Protein AF-A0A375CIR4-F1 (afdb_monomer_lite)

Foldseek 3Di:
DVVVVVCVCLVALVVLLVQLVVLQVQLVVLLVLQVVQVVQQVVVQVVVCVVPVDRDRGGSCNSCVPDDCVSHPPDPVSNVVSVVSNVSSVVSNVVSVVSCVVVVD

Structure (mmCIF, N/CA/C/O backbone):
data_AF-A0A375CIR4-F1
#
_entry.id   AF-A0A375CIR4-F1
#
loop_
_atom_site.group_PDB
_atom_site.id
_atom_site.type_symbol
_atom_site.label_atom_id
_atom_site.label_alt_id
_atom_site.label_comp_id
_atom_site.label_asym_id
_atom_site.label_entity_id
_atom_site.label_seq_id
_atom_site.pdbx_PDB_ins_code
_atom_site.Cartn_x
_atom_site.Cartn_y
_atom_site.Cartn_z
_atom_site.occupancy
_atom_site.B_iso_or_equiv
_atom_site.auth_seq_id
_atom_site.auth_comp_id
_atom_site.auth_asym_id
_atom_site.auth_atom_id
_a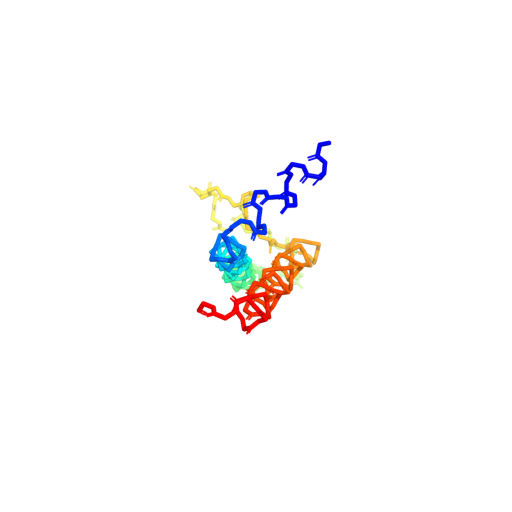tom_site.pdbx_PDB_model_num
ATOM 1 N N . MET A 1 1 ? -23.678 12.883 10.055 1.00 61.25 1 MET A N 1
ATOM 2 C CA . MET A 1 1 ? -23.274 11.773 9.144 1.00 61.25 1 MET A CA 1
ATOM 3 C C . MET A 1 1 ? -22.118 10.964 9.728 1.00 61.25 1 MET A C 1
ATOM 5 O O . MET A 1 1 ? -22.213 9.745 9.755 1.00 61.25 1 MET A O 1
ATOM 9 N N . LEU A 1 2 ? -21.083 11.628 10.260 1.00 63.31 2 LEU A N 1
ATOM 10 C CA . LEU A 1 2 ? -19.963 10.995 10.968 1.00 63.31 2 LEU A CA 1
ATOM 11 C C . LEU A 1 2 ? -20.408 10.159 12.188 1.00 63.31 2 LEU A C 1
ATOM 13 O O . LEU A 1 2 ? -19.894 9.066 12.389 1.00 63.31 2 LEU A O 1
ATOM 17 N N . GLU A 1 3 ? -21.424 10.617 12.929 1.00 67.12 3 GLU A N 1
ATOM 18 C CA . GLU A 1 3 ? -22.016 9.879 14.063 1.00 67.12 3 GLU A CA 1
ATOM 19 C C . GLU A 1 3 ? -22.663 8.557 13.639 1.00 67.12 3 GLU A C 1
ATOM 21 O O . GLU A 1 3 ? -22.465 7.550 14.303 1.00 67.12 3 GLU A O 1
ATOM 26 N N . ARG A 1 4 ? -23.343 8.519 12.482 1.00 70.50 4 ARG A N 1
ATOM 27 C CA . ARG A 1 4 ? -23.907 7.272 11.934 1.00 70.50 4 ARG A CA 1
ATOM 28 C C . ARG A 1 4 ? -22.820 6.288 11.517 1.00 70.50 4 ARG A C 1
ATOM 30 O O . ARG A 1 4 ? -22.990 5.086 11.686 1.00 70.50 4 ARG A O 1
ATOM 37 N N . CYS A 1 5 ? -21.707 6.784 10.9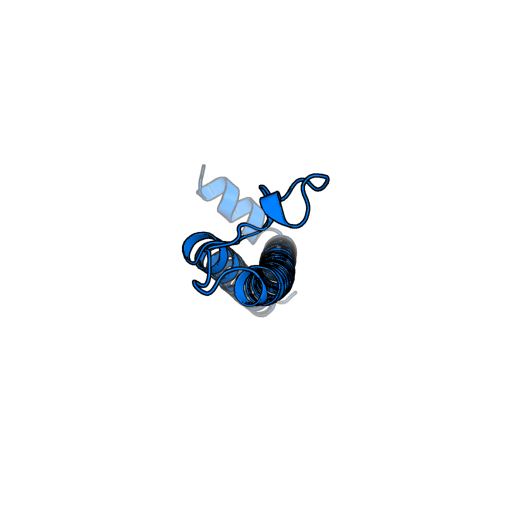72 1.00 61.91 5 CYS A N 1
ATOM 38 C CA . CYS A 1 5 ? -20.554 5.938 10.673 1.00 61.91 5 CYS A CA 1
ATOM 39 C C . CYS A 1 5 ? -19.940 5.386 11.965 1.00 61.91 5 CYS A C 1
ATOM 41 O O . CYS A 1 5 ? -19.666 4.193 12.041 1.00 61.91 5 CYS A O 1
ATOM 43 N N . LEU A 1 6 ? -19.769 6.230 12.985 1.00 64.81 6 LEU A N 1
ATOM 44 C CA . LEU A 1 6 ? -19.259 5.819 14.292 1.00 64.81 6 LEU A CA 1
ATOM 45 C C . LEU A 1 6 ? -20.162 4.778 14.952 1.00 64.81 6 LEU A C 1
ATOM 47 O O . LEU A 1 6 ? -19.656 3.729 15.327 1.00 64.81 6 LEU A O 1
ATOM 51 N N . GLU A 1 7 ? -21.475 5.001 15.020 1.00 68.19 7 GLU A N 1
ATOM 52 C CA . GLU A 1 7 ? -22.434 4.010 15.526 1.00 68.19 7 GLU A CA 1
ATOM 53 C C . GLU A 1 7 ? -22.340 2.698 14.751 1.00 68.19 7 GLU A C 1
ATOM 55 O O . GLU A 1 7 ? -22.209 1.636 15.354 1.00 68.19 7 GLU A O 1
ATOM 60 N N . TYR A 1 8 ? -22.316 2.749 13.417 1.00 66.00 8 TYR A N 1
ATOM 61 C CA . TYR A 1 8 ? -22.229 1.548 12.585 1.00 66.00 8 TYR A CA 1
ATOM 62 C C . TYR A 1 8 ? -20.955 0.725 12.845 1.00 66.00 8 TYR A C 1
ATOM 64 O O . TYR A 1 8 ? -20.997 -0.507 12.826 1.00 66.00 8 TYR A O 1
ATOM 72 N N . PHE A 1 9 ? -19.828 1.391 13.107 1.00 58.81 9 PHE A N 1
ATOM 73 C CA . PHE A 1 9 ? -18.558 0.744 13.444 1.00 58.81 9 PHE A CA 1
ATOM 74 C C . PHE A 1 9 ? -18.462 0.294 14.905 1.00 58.81 9 PHE A C 1
ATOM 76 O O . PHE A 1 9 ? -17.829 -0.724 15.182 1.00 58.81 9 PHE A O 1
ATOM 83 N N . LEU A 1 10 ? -19.082 1.031 15.827 1.00 61.91 10 LEU A N 1
ATOM 84 C CA . LEU A 1 10 ? -19.080 0.744 17.262 1.00 61.91 10 LEU A CA 1
ATOM 85 C C . LEU A 1 10 ? -20.076 -0.359 17.642 1.00 61.91 10 LEU A C 1
ATOM 87 O O . LEU A 1 10 ? -19.839 -1.062 18.618 1.00 61.91 10 LEU A O 1
ATOM 91 N N . THR A 1 11 ? -21.140 -0.560 16.856 1.00 69.56 11 THR A N 1
ATOM 92 C CA . THR A 1 11 ? -22.134 -1.624 17.101 1.00 69.56 11 THR A CA 1
ATOM 93 C C . THR A 1 11 ? -21.531 -3.022 16.905 1.00 69.56 11 THR A C 1
ATOM 95 O O . THR A 1 11 ? -21.877 -3.953 17.621 1.00 69.56 11 THR A O 1
ATOM 98 N N . GLU A 1 12 ? -20.595 -3.181 15.961 1.00 69.12 12 GLU A N 1
ATOM 99 C CA . GLU A 1 12 ? -19.883 -4.441 15.715 1.00 69.12 12 GLU A CA 1
ATOM 100 C C . GLU A 1 12 ? -18.391 -4.175 15.442 1.00 69.12 12 GLU A C 1
ATOM 102 O O . GLU A 1 12 ? -17.990 -3.976 14.287 1.00 69.12 12 GLU A O 1
ATOM 107 N N . PRO A 1 13 ? -17.516 -4.246 16.463 1.00 67.88 13 PRO A N 1
ATOM 108 C CA . PRO A 1 13 ? -16.095 -3.925 16.308 1.00 67.88 13 PRO A CA 1
ATOM 109 C C . PRO A 1 13 ? -15.360 -4.881 15.347 1.00 67.88 13 PRO A C 1
ATOM 111 O O . PRO A 1 13 ? -14.309 -4.540 14.800 1.00 67.88 13 PRO A O 1
ATOM 114 N N . ARG A 1 14 ? -15.945 -6.056 15.050 1.00 73.50 14 ARG A N 1
ATOM 115 C CA . ARG A 1 14 ? -15.479 -6.973 13.991 1.00 73.50 14 ARG A CA 1
ATOM 116 C C . ARG A 1 14 ? -15.474 -6.331 12.598 1.00 73.50 14 ARG A C 1
ATOM 118 O O . ARG A 1 14 ? -14.594 -6.645 11.802 1.00 73.50 14 ARG A O 1
ATOM 125 N N . ARG A 1 15 ? -16.398 -5.410 12.299 1.00 78.25 15 ARG A N 1
ATOM 126 C CA . ARG A 1 15 ? -16.453 -4.714 10.998 1.00 78.25 15 ARG A CA 1
ATOM 127 C C . ARG A 1 15 ? -15.230 -3.831 10.785 1.00 78.25 15 ARG A C 1
ATOM 129 O O . ARG A 1 15 ? -14.685 -3.799 9.688 1.00 78.25 15 ARG A O 1
ATOM 136 N N . LEU A 1 16 ? -14.770 -3.180 11.851 1.00 76.19 16 LEU A N 1
ATOM 137 C CA . LEU A 1 16 ? -13.590 -2.314 11.855 1.00 76.19 16 LEU A CA 1
ATOM 138 C C . LEU A 1 16 ? -12.310 -3.120 11.585 1.00 76.19 16 LEU A C 1
ATOM 140 O O . LEU A 1 16 ? -11.474 -2.716 10.777 1.00 76.19 16 LEU A O 1
ATOM 144 N N . VAL A 1 17 ? -12.211 -4.314 12.178 1.00 78.62 17 VAL A N 1
ATOM 145 C CA . VAL A 1 17 ? -11.111 -5.257 11.924 1.00 78.62 17 VAL A CA 1
ATOM 146 C C . VAL A 1 17 ? -11.141 -5.786 10.485 1.00 78.62 17 VAL A C 1
ATOM 148 O O . VAL A 1 17 ? -10.099 -5.805 9.832 1.00 78.62 17 VAL A O 1
ATOM 151 N N . ASN A 1 18 ? -12.311 -6.168 9.963 1.00 81.56 18 ASN A N 1
ATOM 152 C CA . ASN A 1 18 ? -12.440 -6.663 8.587 1.00 81.56 18 ASN A CA 1
ATOM 153 C C . ASN A 1 18 ? -12.076 -5.592 7.552 1.00 81.56 18 ASN A C 1
ATOM 155 O O . ASN A 1 18 ? -11.377 -5.887 6.585 1.00 81.56 18 ASN A O 1
ATOM 159 N N . LEU A 1 19 ? -12.496 -4.345 7.773 1.00 81.62 19 LEU A N 1
ATOM 160 C CA . LEU A 1 19 ? -12.134 -3.229 6.902 1.00 81.62 19 LEU A CA 1
ATOM 161 C C . LEU A 1 19 ? -10.640 -2.933 6.953 1.00 81.62 19 LEU A C 1
ATOM 163 O O . LEU A 1 19 ? -10.010 -2.795 5.908 1.00 81.62 19 LEU A O 1
ATOM 167 N N . GLY A 1 20 ? -10.058 -2.910 8.154 1.00 76.88 20 GLY A N 1
ATOM 168 C CA . GLY A 1 20 ? -8.618 -2.758 8.313 1.00 76.88 20 GLY A CA 1
ATOM 169 C C . GLY A 1 20 ? -7.834 -3.876 7.617 1.00 76.88 20 GLY A C 1
ATOM 170 O O . GLY A 1 20 ? -6.851 -3.596 6.940 1.00 76.88 20 GLY A O 1
ATOM 171 N N . SER A 1 21 ? -8.309 -5.125 7.690 1.00 80.56 21 SER A N 1
ATOM 172 C CA . SER A 1 21 ? -7.726 -6.264 6.965 1.00 80.56 21 SER A CA 1
ATOM 173 C C . SER A 1 21 ? -7.836 -6.113 5.448 1.00 80.56 21 SER A C 1
ATOM 175 O O . SER A 1 21 ? -6.875 -6.408 4.742 1.00 80.56 21 SER A O 1
ATOM 177 N N . ALA A 1 22 ? -8.975 -5.642 4.935 1.00 82.19 22 ALA A N 1
ATOM 178 C CA . ALA A 1 22 ? -9.158 -5.394 3.506 1.00 82.19 22 ALA A CA 1
ATOM 179 C C . ALA A 1 22 ? -8.225 -4.281 3.001 1.00 82.19 22 ALA A C 1
ATOM 181 O O . ALA A 1 22 ? -7.571 -4.445 1.975 1.00 82.19 22 ALA A O 1
ATOM 182 N N . LEU A 1 23 ? -8.095 -3.187 3.757 1.00 79.06 23 LEU A N 1
ATOM 183 C CA . LEU A 1 23 ? -7.150 -2.097 3.482 1.00 79.06 23 LEU A CA 1
ATOM 184 C C . LEU A 1 23 ? -5.695 -2.571 3.511 1.00 79.06 23 LEU A C 1
ATOM 186 O O . LEU A 1 23 ? -4.900 -2.177 2.661 1.00 79.06 23 LEU A O 1
ATOM 190 N N . LEU A 1 24 ? -5.355 -3.446 4.456 1.00 80.19 24 LEU A N 1
ATOM 191 C CA . LEU A 1 24 ? -4.014 -4.003 4.585 1.00 80.19 24 LEU A CA 1
ATOM 192 C C . LEU A 1 24 ? -3.676 -4.960 3.436 1.00 80.19 24 LEU A C 1
ATOM 194 O O . LEU A 1 24 ? -2.571 -4.904 2.903 1.00 80.19 24 LEU A O 1
ATOM 198 N N . GLN A 1 25 ? -4.630 -5.794 3.015 1.00 83.38 25 GLN A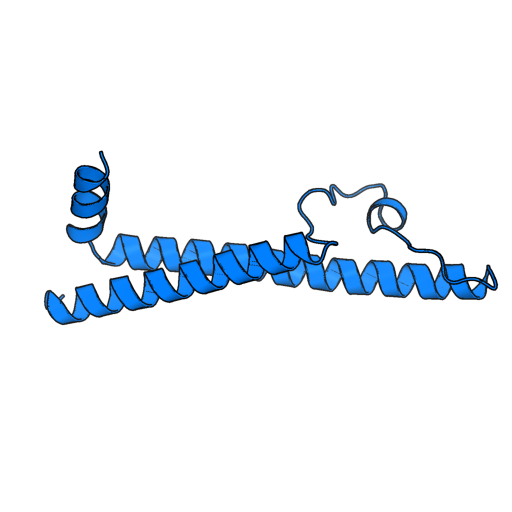 N 1
ATOM 199 C CA . GLN A 1 25 ? -4.476 -6.652 1.838 1.00 83.38 25 GLN A CA 1
ATOM 200 C C . GLN A 1 25 ? -4.378 -5.833 0.551 1.00 83.38 25 GLN A C 1
ATOM 202 O O . GLN A 1 25 ? -3.506 -6.106 -0.268 1.00 83.38 25 GLN A O 1
ATOM 207 N N . ALA A 1 26 ? -5.214 -4.805 0.387 1.00 79.19 26 ALA A N 1
ATOM 208 C CA . ALA A 1 26 ? -5.162 -3.916 -0.768 1.00 79.19 26 ALA A CA 1
ATOM 209 C C . ALA A 1 26 ? -3.824 -3.160 -0.838 1.00 79.19 26 ALA A C 1
ATOM 211 O O . ALA A 1 26 ? -3.169 -3.171 -1.877 1.00 79.19 26 ALA A O 1
ATOM 212 N N . GLY A 1 27 ? -3.374 -2.572 0.277 1.00 76.94 27 GLY A N 1
ATOM 213 C CA . GLY A 1 27 ? -2.069 -1.909 0.367 1.00 76.94 27 GLY A CA 1
ATOM 214 C C . GLY A 1 27 ? -0.903 -2.870 0.119 1.00 76.94 27 GLY A C 1
ATOM 215 O O . GLY A 1 27 ? 0.032 -2.533 -0.603 1.00 76.94 27 GLY A O 1
ATOM 216 N N . GLY A 1 28 ? -0.982 -4.095 0.646 1.00 78.06 28 GLY A N 1
ATOM 217 C CA . GLY A 1 28 ? 0.004 -5.147 0.397 1.00 78.06 28 GLY A CA 1
ATOM 218 C C . GLY A 1 28 ? 0.069 -5.572 -1.071 1.00 78.06 28 GLY A C 1
ATOM 219 O O . GLY A 1 28 ? 1.160 -5.664 -1.628 1.00 78.06 28 GLY A O 1
ATOM 220 N N . LEU A 1 29 ? -1.081 -5.773 -1.722 1.00 82.19 29 LEU A N 1
ATOM 221 C CA . LEU A 1 29 ? -1.157 -6.088 -3.152 1.00 82.19 29 LEU A CA 1
ATOM 222 C C . LEU A 1 29 ? -0.557 -4.971 -4.008 1.00 82.19 29 LEU A C 1
ATOM 224 O O . LEU A 1 29 ? 0.219 -5.254 -4.917 1.00 82.19 29 LEU A O 1
ATOM 228 N N . LEU A 1 30 ? -0.866 -3.713 -3.687 1.00 76.69 30 LEU A N 1
ATOM 229 C CA . LEU A 1 30 ? -0.296 -2.544 -4.359 1.00 76.69 30 LEU A CA 1
ATOM 230 C C . LEU A 1 30 ? 1.230 -2.485 -4.205 1.00 76.69 30 LEU A C 1
ATOM 232 O O . LEU A 1 30 ? 1.926 -2.241 -5.187 1.00 76.69 30 LEU A O 1
ATOM 236 N N . LEU A 1 31 ? 1.762 -2.763 -3.009 1.00 78.38 31 LEU A N 1
ATOM 237 C CA . LEU A 1 31 ? 3.209 -2.819 -2.784 1.00 78.38 31 LEU A CA 1
ATOM 238 C C . LEU A 1 31 ? 3.875 -3.933 -3.594 1.00 78.38 31 LEU A C 1
ATOM 240 O O . LEU A 1 31 ? 4.883 -3.684 -4.248 1.00 78.38 31 LEU A O 1
ATOM 244 N N . VAL A 1 32 ? 3.313 -5.145 -3.588 1.00 80.62 32 VAL A N 1
ATOM 245 C CA . VAL A 1 32 ? 3.858 -6.276 -4.357 1.00 80.62 32 VAL A CA 1
ATOM 246 C C . VAL A 1 32 ? 3.819 -5.985 -5.857 1.00 80.62 32 VAL A C 1
ATOM 248 O O . VAL A 1 32 ? 4.806 -6.225 -6.551 1.00 80.62 32 VAL A O 1
ATOM 251 N N . ALA A 1 33 ? 2.715 -5.424 -6.355 1.00 78.50 33 ALA A N 1
ATOM 252 C CA . ALA A 1 33 ? 2.577 -5.034 -7.753 1.00 78.50 33 ALA A CA 1
ATOM 253 C C . ALA A 1 33 ? 3.597 -3.957 -8.146 1.00 78.50 33 ALA A C 1
ATOM 255 O O . ALA A 1 33 ? 4.259 -4.099 -9.171 1.00 78.50 33 ALA A O 1
ATOM 256 N N . GLY A 1 34 ? 3.784 -2.927 -7.314 1.00 75.12 34 GLY A N 1
ATOM 257 C CA . GLY A 1 34 ? 4.813 -1.909 -7.532 1.00 75.12 34 GLY A CA 1
ATOM 258 C C . GLY A 1 34 ? 6.225 -2.489 -7.546 1.00 75.12 34 GLY A C 1
ATOM 259 O O . GLY A 1 34 ? 7.076 -2.031 -8.307 1.00 75.12 34 GLY A O 1
ATOM 260 N N . LEU A 1 35 ? 6.495 -3.504 -6.722 1.00 76.56 35 LEU A N 1
ATOM 261 C CA . LEU A 1 35 ? 7.823 -4.114 -6.601 1.00 76.56 35 LEU A CA 1
ATOM 262 C C . LEU A 1 35 ? 8.137 -5.001 -7.806 1.00 76.56 35 LEU A C 1
ATOM 264 O O . LEU A 1 35 ? 9.239 -4.944 -8.351 1.00 76.56 35 LEU A O 1
ATOM 268 N N . LEU A 1 36 ? 7.140 -5.749 -8.282 1.00 76.69 36 LEU A N 1
ATOM 269 C CA . LEU A 1 36 ? 7.209 -6.460 -9.557 1.00 76.69 36 LEU A CA 1
ATOM 270 C C . LEU A 1 36 ? 7.383 -5.489 -10.728 1.00 76.69 36 LEU A C 1
ATOM 272 O O . LEU A 1 36 ? 8.238 -5.723 -11.578 1.00 76.69 36 LEU A O 1
ATOM 276 N N . GLY A 1 37 ? 6.641 -4.379 -10.738 1.00 71.94 37 GLY A N 1
ATOM 277 C CA . GLY A 1 37 ? 6.799 -3.325 -11.736 1.00 71.94 37 GLY A CA 1
ATOM 278 C C . GLY A 1 37 ? 8.226 -2.772 -11.759 1.00 71.94 37 GLY A C 1
ATOM 279 O O . GLY A 1 37 ? 8.872 -2.756 -12.801 1.00 71.94 37 GLY A O 1
ATOM 280 N N . PHE A 1 38 ? 8.773 -2.431 -10.592 1.00 69.69 38 PHE A N 1
ATOM 281 C CA . PHE A 1 38 ? 10.151 -1.954 -10.468 1.00 69.69 38 PHE A CA 1
ATOM 282 C C . PHE A 1 38 ? 11.189 -2.973 -10.963 1.00 69.69 38 PHE A C 1
ATOM 284 O O . PHE A 1 38 ? 12.153 -2.602 -11.632 1.00 69.69 38 PHE A O 1
ATOM 291 N N . LEU A 1 39 ? 11.012 -4.263 -10.664 1.00 73.81 39 LEU A N 1
ATOM 292 C CA . LEU A 1 39 ? 11.912 -5.315 -11.149 1.00 73.81 39 LEU A CA 1
ATOM 293 C C . LEU A 1 39 ? 11.884 -5.428 -12.676 1.00 73.81 39 LEU A C 1
ATOM 295 O O . LEU A 1 39 ? 12.934 -5.559 -13.305 1.00 73.81 39 LEU A O 1
ATOM 299 N N . VAL A 1 40 ? 10.696 -5.346 -13.269 1.00 72.56 40 VAL A N 1
ATOM 300 C CA . VAL A 1 40 ? 10.499 -5.443 -14.717 1.00 72.56 40 VAL A CA 1
ATOM 301 C C . VAL A 1 40 ? 11.064 -4.219 -15.443 1.00 72.56 40 VAL A C 1
ATOM 303 O O . VAL A 1 40 ? 11.796 -4.392 -16.418 1.00 72.56 40 VAL A O 1
ATOM 306 N N . THR A 1 41 ? 10.813 -2.997 -14.963 1.00 69.31 41 THR A N 1
ATOM 307 C CA . THR A 1 41 ? 11.412 -1.780 -15.546 1.00 69.31 41 THR A CA 1
ATOM 308 C C . THR A 1 41 ? 12.925 -1.749 -15.363 1.00 69.31 41 THR A C 1
ATOM 310 O O . THR A 1 41 ? 13.658 -1.379 -16.281 1.00 69.31 41 THR A O 1
ATOM 313 N N . THR A 1 42 ? 13.434 -2.219 -14.220 1.00 67.19 42 THR A N 1
ATOM 314 C CA . THR A 1 42 ? 14.880 -2.340 -13.988 1.00 67.19 42 THR A CA 1
ATOM 315 C C . THR A 1 42 ? 15.509 -3.338 -14.959 1.00 67.19 42 THR A C 1
ATOM 317 O O . THR A 1 42 ? 16.528 -3.023 -15.571 1.00 67.19 42 THR A O 1
ATOM 320 N N . ALA A 1 43 ? 14.896 -4.506 -15.168 1.00 65.62 43 ALA A N 1
ATOM 321 C CA . ALA A 1 43 ? 15.368 -5.479 -16.150 1.00 65.62 43 ALA A CA 1
ATOM 322 C C . ALA A 1 43 ? 15.336 -4.904 -17.577 1.00 65.62 43 ALA A C 1
ATOM 324 O O . ALA A 1 43 ? 16.335 -4.987 -18.293 1.00 65.62 43 ALA A O 1
ATOM 325 N N . GLY A 1 44 ? 14.235 -4.246 -17.955 1.00 62.94 44 GLY A N 1
ATOM 326 C CA . GLY A 1 44 ? 14.091 -3.564 -19.241 1.00 62.94 44 GLY A CA 1
ATOM 327 C C . GLY A 1 44 ? 15.175 -2.511 -19.471 1.00 62.94 44 GLY A C 1
ATOM 328 O O . GLY A 1 44 ? 15.851 -2.546 -20.495 1.00 62.94 44 GLY A O 1
ATOM 329 N N . SER A 1 45 ? 15.419 -1.639 -18.487 1.00 61.81 45 SER A N 1
ATOM 330 C CA . SER A 1 45 ? 16.438 -0.579 -18.563 1.00 61.81 45 SER A CA 1
ATOM 331 C C . SER A 1 45 ? 17.878 -1.099 -18.644 1.00 61.81 45 SER A C 1
ATOM 333 O O . SER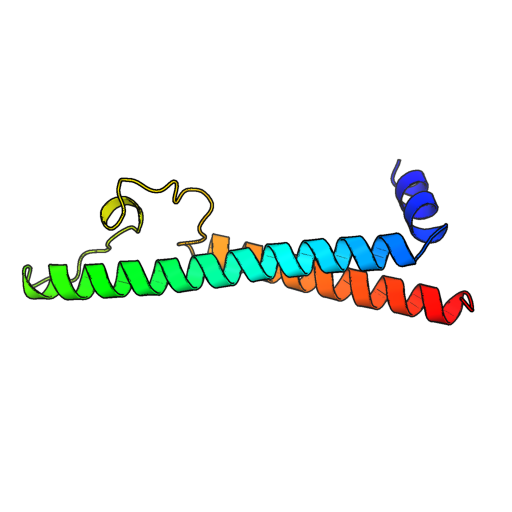 A 1 45 ? 18.739 -0.444 -19.231 1.00 61.81 45 SER A O 1
ATOM 335 N N . VAL A 1 46 ? 18.172 -2.274 -18.077 1.00 65.38 46 VAL A N 1
ATOM 336 C CA . VAL A 1 46 ? 19.489 -2.919 -18.210 1.00 65.38 46 VAL A CA 1
ATOM 337 C C . VAL A 1 46 ? 19.674 -3.476 -19.620 1.00 65.38 46 VAL A C 1
ATOM 339 O O . VAL A 1 46 ? 20.728 -3.265 -20.215 1.00 65.38 46 VAL A O 1
ATOM 342 N N . VAL A 1 47 ? 18.653 -4.130 -20.180 1.00 64.56 47 VAL A N 1
ATOM 343 C CA . VAL A 1 47 ? 18.701 -4.674 -21.546 1.00 64.56 47 VAL A CA 1
ATOM 344 C C . VAL A 1 47 ? 18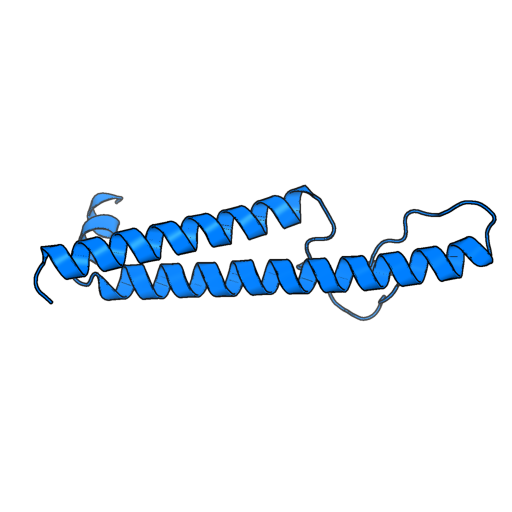.803 -3.547 -22.581 1.00 64.56 47 VAL A C 1
ATOM 346 O O . VAL A 1 47 ? 19.663 -3.595 -23.462 1.00 64.56 47 VAL A O 1
ATOM 349 N N . THR A 1 48 ? 18.000 -2.488 -22.450 1.00 60.00 48 THR A N 1
ATOM 350 C CA . THR A 1 48 ? 18.050 -1.327 -23.357 1.00 60.00 48 THR A CA 1
ATOM 351 C C . THR A 1 48 ? 19.286 -0.453 -23.134 1.00 60.00 48 THR A C 1
ATOM 353 O O . THR A 1 48 ? 19.825 0.103 -24.093 1.00 60.00 48 THR A O 1
ATOM 356 N N . GLY A 1 49 ? 19.795 -0.381 -21.901 1.00 56.50 49 GLY A N 1
ATOM 357 C CA . GLY A 1 49 ? 21.035 0.315 -21.545 1.00 56.50 49 GLY A CA 1
ATOM 358 C C . GLY A 1 49 ? 22.319 -0.409 -21.974 1.00 56.50 49 GLY A C 1
ATOM 359 O O . GLY A 1 49 ? 23.370 0.217 -22.075 1.00 56.50 49 GLY A O 1
ATOM 360 N N . MET A 1 50 ? 22.267 -1.713 -22.264 1.00 58.38 50 MET A N 1
ATOM 361 C CA . MET A 1 50 ? 23.370 -2.405 -22.947 1.00 58.38 50 MET A CA 1
ATOM 362 C C . MET A 1 50 ? 23.398 -2.086 -24.447 1.00 58.38 50 MET A C 1
ATOM 364 O O . MET A 1 50 ? 24.475 -2.021 -25.036 1.00 58.38 50 MET A O 1
ATOM 368 N N . ALA A 1 51 ? 22.232 -1.845 -25.056 1.00 57.69 51 ALA A N 1
ATOM 369 C CA . ALA A 1 51 ? 22.114 -1.449 -26.461 1.00 57.69 51 ALA A CA 1
ATOM 370 C C . ALA A 1 51 ? 22.406 0.047 -26.689 1.00 57.69 51 ALA A C 1
ATOM 372 O O . ALA A 1 51 ? 22.938 0.432 -27.729 1.00 57.69 51 ALA A O 1
ATOM 373 N N . THR A 1 52 ? 22.100 0.890 -25.702 1.00 52.25 52 THR A N 1
ATOM 374 C CA . THR A 1 52 ? 22.241 2.348 -25.775 1.00 52.25 52 THR A CA 1
ATOM 375 C C . THR A 1 52 ? 23.108 2.788 -24.606 1.00 52.25 52 THR A C 1
ATOM 377 O O . THR A 1 52 ? 22.732 2.579 -23.463 1.00 52.25 52 THR A O 1
ATOM 380 N N . ARG A 1 53 ? 24.262 3.419 -24.854 1.00 54.00 53 ARG A N 1
ATOM 381 C CA . ARG A 1 53 ? 25.276 3.825 -23.845 1.00 54.00 53 ARG A CA 1
ATOM 382 C C 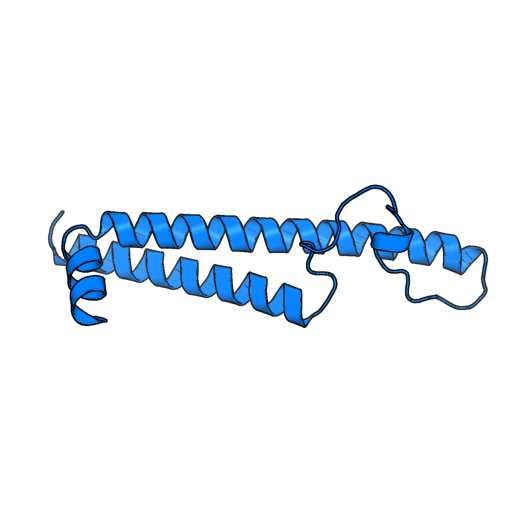. ARG A 1 53 ? 24.779 4.803 -22.751 1.00 54.00 53 ARG A C 1
ATOM 384 O O . ARG A 1 53 ? 25.579 5.316 -21.974 1.00 54.00 53 ARG A O 1
ATOM 391 N N . THR A 1 54 ? 23.479 5.069 -22.705 1.00 50.53 54 THR A N 1
ATOM 392 C CA . THR A 1 54 ? 22.729 5.929 -21.788 1.00 50.53 54 THR A CA 1
ATOM 393 C C . THR A 1 54 ? 21.554 5.135 -21.229 1.00 50.53 54 THR A C 1
ATOM 395 O O . THR A 1 54 ? 20.767 4.607 -22.007 1.00 50.53 54 THR A O 1
ATOM 398 N N . ARG A 1 55 ? 21.425 5.069 -19.896 1.00 53.44 55 ARG A N 1
ATOM 399 C CA . ARG A 1 55 ? 20.329 4.383 -19.188 1.00 53.44 55 ARG A CA 1
ATOM 400 C C . ARG A 1 55 ? 19.021 5.168 -19.401 1.00 53.44 55 ARG A C 1
ATOM 402 O O . ARG A 1 55 ? 18.891 6.236 -18.801 1.00 53.44 55 ARG A O 1
ATOM 409 N N . PRO A 1 56 ? 18.084 4.712 -20.248 1.00 58.09 56 PRO A N 1
ATOM 410 C CA . PRO A 1 56 ? 16.813 5.402 -20.422 1.00 58.09 56 PRO A CA 1
ATOM 411 C C . PRO A 1 56 ? 15.928 5.131 -19.199 1.00 58.09 56 PRO A C 1
ATOM 413 O O . PRO A 1 56 ? 16.006 4.057 -18.596 1.00 58.09 56 PRO A O 1
ATOM 416 N N . VAL A 1 57 ? 15.083 6.094 -18.832 1.00 58.84 57 VAL A N 1
ATOM 417 C CA . VAL A 1 57 ? 13.952 5.825 -17.935 1.00 58.84 57 VAL A CA 1
ATOM 418 C C . VAL A 1 57 ? 12.962 4.997 -18.751 1.00 58.84 57 VAL A C 1
ATOM 420 O O . VAL A 1 57 ? 12.418 5.510 -19.719 1.00 58.84 57 VAL A O 1
ATOM 423 N N . VAL A 1 58 ? 12.816 3.714 -18.417 1.00 60.56 58 VAL A N 1
ATOM 424 C CA . VAL A 1 58 ? 11.900 2.788 -19.097 1.00 60.56 58 VAL A CA 1
ATOM 425 C C . VAL A 1 58 ? 10.663 2.628 -18.222 1.00 60.56 58 VAL A C 1
ATOM 427 O O . VAL A 1 58 ? 10.779 2.171 -17.082 1.00 60.56 58 VAL A O 1
ATOM 430 N N . GLU A 1 59 ? 9.498 3.010 -18.740 1.00 63.69 59 GLU A N 1
ATOM 431 C CA . GLU A 1 59 ? 8.216 2.843 -18.043 1.00 63.69 59 GLU A CA 1
ATOM 432 C C . GLU A 1 59 ? 7.681 1.415 -18.219 1.00 63.69 59 GLU A C 1
ATOM 434 O O . GLU A 1 59 ? 7.959 0.742 -19.215 1.00 63.69 59 GLU A O 1
ATOM 439 N N . LEU A 1 60 ? 6.893 0.912 -17.264 1.00 59.25 60 LEU A N 1
ATOM 440 C CA . LEU A 1 60 ? 6.404 -0.474 -17.323 1.00 59.25 60 LEU A CA 1
ATOM 441 C C . LEU A 1 60 ? 5.486 -0.709 -18.528 1.00 59.25 60 LEU A C 1
ATOM 443 O O . LEU A 1 60 ? 5.454 -1.814 -19.070 1.00 59.25 60 LEU A O 1
ATOM 447 N N . ALA A 1 61 ? 4.778 0.336 -18.964 1.00 61.78 61 ALA A N 1
ATOM 448 C CA . ALA A 1 61 ? 3.951 0.320 -20.165 1.00 61.78 61 ALA A CA 1
ATOM 449 C C . ALA A 1 61 ? 4.768 0.050 -21.442 1.00 61.78 61 ALA A C 1
ATOM 451 O O . ALA A 1 61 ? 4.259 -0.568 -22.375 1.00 61.78 61 ALA A O 1
ATOM 452 N N . GLU A 1 62 ? 6.040 0.456 -21.474 1.00 63.81 62 GLU A N 1
ATOM 453 C CA . GLU A 1 62 ? 6.945 0.185 -22.596 1.00 63.81 62 GLU A CA 1
ATOM 454 C C . GLU A 1 62 ? 7.465 -1.259 -22.572 1.00 63.81 62 GLU A C 1
ATOM 456 O O . GLU A 1 62 ? 7.727 -1.840 -23.625 1.00 63.81 62 GLU A O 1
ATOM 461 N N . VAL A 1 63 ? 7.585 -1.866 -21.383 1.00 66.69 63 VAL A N 1
ATOM 462 C CA . VAL A 1 63 ? 8.060 -3.253 -21.221 1.00 66.69 63 VAL A CA 1
ATOM 463 C C . VAL A 1 63 ? 6.938 -4.276 -21.424 1.00 66.69 63 VAL A C 1
ATOM 465 O O . VAL A 1 63 ? 7.177 -5.336 -22.002 1.00 66.69 63 VAL A O 1
ATOM 468 N N . LEU A 1 64 ? 5.711 -3.979 -20.979 1.00 65.94 64 LEU A N 1
ATOM 469 C CA . LEU A 1 64 ? 4.528 -4.826 -21.185 1.00 65.94 64 LEU A CA 1
ATOM 470 C C . LEU A 1 64 ? 3.362 -4.038 -21.807 1.00 65.94 64 LEU A C 1
ATOM 472 O O . LEU A 1 64 ? 2.366 -3.774 -21.131 1.00 65.94 64 LEU A O 1
ATOM 476 N N . PRO A 1 65 ? 3.410 -3.758 -23.123 1.00 61.19 65 PRO A N 1
ATOM 477 C CA . PRO A 1 65 ? 2.386 -2.974 -23.824 1.00 61.19 65 PRO A CA 1
ATOM 478 C C . PRO A 1 65 ? 1.004 -3.654 -23.939 1.00 61.19 65 PRO A C 1
ATOM 480 O O . PRO A 1 65 ? 0.087 -3.094 -24.532 1.00 61.19 65 PRO A O 1
ATOM 483 N N . GLY A 1 66 ? 0.830 -4.862 -23.390 1.00 65.69 66 GLY A N 1
ATOM 484 C CA . GLY A 1 66 ? -0.428 -5.620 -23.416 1.00 65.69 66 GLY A CA 1
ATOM 485 C C . GLY A 1 66 ? -1.147 -5.731 -22.070 1.00 65.69 66 GLY A C 1
ATOM 486 O O . GLY A 1 66 ? -2.213 -6.342 -22.010 1.00 65.69 66 GLY A O 1
ATOM 487 N N . LEU A 1 67 ? -0.581 -5.186 -20.988 1.00 66.62 67 LEU A N 1
ATOM 488 C CA . LEU A 1 67 ? -1.172 -5.262 -19.653 1.00 66.62 67 LEU A CA 1
ATOM 489 C C . LEU A 1 67 ? -1.614 -3.877 -19.178 1.00 66.62 67 LEU A C 1
ATOM 491 O O . LEU A 1 67 ? -0.888 -2.903 -19.359 1.00 66.62 67 LEU A O 1
ATOM 495 N N . PRO A 1 68 ? -2.788 -3.765 -18.535 1.00 68.69 68 PRO A N 1
ATOM 496 C CA . PRO A 1 68 ? -3.186 -2.521 -17.904 1.00 68.69 68 PRO A CA 1
ATOM 497 C C . PRO A 1 68 ? -2.245 -2.252 -16.724 1.00 68.69 68 PRO A C 1
ATOM 499 O O . PRO A 1 68 ? -2.404 -2.866 -15.678 1.00 68.69 68 PRO A O 1
ATOM 502 N N . THR A 1 69 ? -1.271 -1.357 -16.876 1.00 68.38 69 THR A N 1
ATOM 503 C CA . THR A 1 69 ? -0.311 -0.990 -15.814 1.00 68.38 69 THR A CA 1
ATOM 504 C C . THR A 1 69 ? -0.758 0.220 -14.987 1.00 68.38 69 THR A C 1
ATOM 506 O O . THR A 1 69 ? -0.135 0.539 -13.985 1.00 68.38 69 THR A O 1
ATOM 509 N N . TRP A 1 70 ? -1.890 0.852 -15.327 1.00 69.75 70 TRP A N 1
ATOM 510 C CA . TRP A 1 70 ? -2.407 2.073 -14.679 1.00 69.75 70 TRP A CA 1
ATOM 511 C C . TRP A 1 70 ? -2.680 1.963 -13.166 1.00 69.75 70 TRP A C 1
ATOM 513 O O . TRP A 1 70 ? -2.755 2.981 -12.484 1.00 69.75 70 TRP A O 1
ATOM 523 N N . TRP A 1 71 ? -2.848 0.749 -12.635 1.00 69.44 71 TRP A N 1
ATOM 524 C CA . TRP A 1 71 ? -3.049 0.484 -11.203 1.00 69.44 71 TRP A CA 1
ATOM 525 C C . TRP A 1 71 ? -1.748 0.120 -10.468 1.00 69.44 71 TRP A C 1
ATOM 527 O O . TRP A 1 71 ? -1.759 -0.021 -9.244 1.00 69.44 71 TRP A O 1
ATOM 537 N N . VAL A 1 72 ? -0.635 -0.046 -11.192 1.00 69.94 72 VAL A N 1
ATOM 538 C CA . VAL A 1 72 ? 0.671 -0.392 -10.628 1.00 69.94 72 VAL A CA 1
ATOM 539 C C . VAL A 1 72 ? 1.368 0.887 -10.157 1.00 69.94 72 VAL A C 1
ATOM 541 O O . VAL A 1 72 ? 1.557 1.818 -10.940 1.00 69.94 72 VAL A O 1
ATOM 544 N N . PRO A 1 73 ? 1.775 0.972 -8.880 1.00 67.25 73 PRO A N 1
ATOM 545 C CA . PRO A 1 73 ? 2.482 2.140 -8.384 1.00 67.25 73 PRO A CA 1
ATOM 546 C C . PRO A 1 73 ? 3.940 2.128 -8.869 1.00 67.25 73 PRO A C 1
ATOM 548 O O . PRO A 1 73 ? 4.815 1.559 -8.226 1.00 67.25 73 PRO A O 1
ATOM 551 N N . GLU A 1 74 ? 4.206 2.775 -10.004 1.00 65.50 74 GLU A N 1
ATOM 552 C CA . GLU A 1 74 ? 5.571 2.991 -10.524 1.00 65.50 74 GLU A CA 1
ATOM 553 C C . GLU A 1 74 ? 6.266 4.207 -9.890 1.00 65.50 74 GLU A C 1
ATOM 555 O O . GLU A 1 74 ? 7.491 4.313 -9.895 1.00 65.50 74 GLU A O 1
ATOM 560 N N . SER A 1 75 ? 5.495 5.122 -9.297 1.00 68.25 75 SER A N 1
ATOM 561 C CA . SER A 1 75 ? 6.007 6.354 -8.696 1.00 68.25 75 SER A CA 1
ATOM 562 C C . SER A 1 75 ? 6.190 6.246 -7.179 1.00 68.25 75 SER A C 1
ATOM 564 O O . SER A 1 75 ? 5.458 5.537 -6.484 1.00 68.25 75 SER A O 1
ATOM 566 N N . LEU A 1 76 ? 7.114 7.049 -6.639 1.00 70.75 76 LEU A N 1
ATOM 567 C CA . LEU A 1 76 ? 7.275 7.271 -5.192 1.00 70.75 76 LEU A CA 1
ATOM 568 C C . LEU A 1 76 ? 5.953 7.666 -4.512 1.00 70.75 76 LEU A C 1
ATOM 570 O O . LEU A 1 76 ? 5.685 7.239 -3.392 1.00 70.75 76 LEU A O 1
ATOM 574 N N . ALA A 1 77 ? 5.105 8.437 -5.202 1.00 70.94 77 ALA A N 1
ATOM 575 C CA . ALA A 1 77 ? 3.781 8.810 -4.714 1.00 70.94 77 ALA A CA 1
ATOM 576 C C . ALA A 1 77 ? 2.827 7.604 -4.630 1.00 70.94 77 ALA A C 1
ATOM 578 O O . ALA A 1 77 ? 2.123 7.455 -3.633 1.00 70.94 77 ALA A O 1
ATOM 579 N N . GLY A 1 78 ? 2.839 6.712 -5.629 1.00 73.44 78 GLY A N 1
ATOM 580 C CA . GLY A 1 78 ? 2.052 5.475 -5.619 1.00 73.44 78 GLY A CA 1
ATOM 581 C C . GLY A 1 78 ? 2.485 4.510 -4.511 1.00 73.44 78 GLY A C 1
ATOM 582 O O . GLY A 1 78 ? 1.644 3.955 -3.804 1.00 73.44 78 GLY A O 1
ATOM 583 N N . TYR A 1 79 ? 3.795 4.378 -4.289 1.00 73.25 79 TYR A N 1
ATOM 584 C CA . TYR A 1 79 ? 4.335 3.628 -3.151 1.00 73.25 79 TYR A CA 1
ATOM 585 C C . TYR A 1 79 ? 3.929 4.245 -1.813 1.00 73.25 79 TYR A C 1
ATOM 587 O O . TYR A 1 79 ? 3.476 3.531 -0.918 1.00 73.25 79 TYR A O 1
ATOM 595 N N . GLY A 1 80 ? 4.040 5.569 -1.682 1.00 76.88 80 GLY A N 1
ATOM 596 C CA . GLY A 1 80 ? 3.599 6.293 -0.492 1.00 76.88 80 GLY A CA 1
ATOM 597 C C . GLY A 1 80 ? 2.118 6.057 -0.195 1.00 76.88 80 GLY A C 1
ATOM 598 O O . GLY A 1 80 ? 1.758 5.774 0.946 1.00 76.88 80 GLY A O 1
ATOM 599 N N . PHE A 1 81 ? 1.266 6.078 -1.222 1.00 77.69 81 PHE A N 1
ATOM 600 C CA . PHE A 1 81 ? -0.156 5.769 -1.085 1.00 77.69 81 PHE A CA 1
ATOM 601 C C . PHE A 1 81 ? -0.396 4.335 -0.587 1.00 77.69 81 PHE A C 1
ATOM 603 O O . PHE A 1 81 ? -1.157 4.138 0.360 1.00 77.69 81 PHE A O 1
ATOM 610 N N . ALA A 1 82 ? 0.299 3.344 -1.153 1.00 78.00 82 ALA A N 1
ATOM 611 C CA . ALA A 1 82 ? 0.183 1.948 -0.729 1.00 78.00 82 ALA A CA 1
ATOM 612 C C . ALA A 1 82 ? 0.611 1.744 0.739 1.00 78.00 82 ALA A C 1
ATOM 614 O O . ALA A 1 82 ? -0.080 1.059 1.501 1.00 78.00 82 ALA A O 1
ATOM 615 N N . VAL A 1 83 ? 1.700 2.398 1.165 1.00 78.31 83 VAL A N 1
ATOM 616 C CA . VAL A 1 83 ? 2.154 2.402 2.566 1.00 78.31 83 VAL A CA 1
ATOM 617 C C . VAL A 1 83 ? 1.114 3.055 3.475 1.00 78.31 83 VAL A C 1
ATOM 619 O O . VAL A 1 83 ? 0.763 2.480 4.505 1.00 78.31 83 VAL A O 1
ATOM 622 N N . CYS A 1 84 ? 0.569 4.212 3.093 1.00 82.81 84 CYS A N 1
ATOM 623 C CA . CYS A 1 84 ? -0.485 4.887 3.850 1.00 82.81 84 CYS A CA 1
ATOM 624 C C . CYS A 1 84 ? -1.726 4.000 4.015 1.00 82.81 84 CYS A C 1
ATOM 626 O O . CYS A 1 84 ? -2.234 3.876 5.128 1.00 82.81 84 CYS A O 1
ATOM 628 N N . CYS A 1 85 ? -2.181 3.323 2.955 1.00 80.94 85 CYS A N 1
ATOM 629 C CA . CYS A 1 85 ? -3.280 2.357 3.043 1.00 80.94 85 CYS A CA 1
ATOM 630 C C . CYS A 1 85 ? -2.976 1.223 4.031 1.00 80.94 85 CYS A C 1
ATOM 632 O O . CYS A 1 85 ? -3.830 0.879 4.849 1.00 80.94 85 CYS A O 1
ATOM 634 N N . GLY A 1 86 ? -1.754 0.682 4.005 1.00 77.50 86 GLY A N 1
ATOM 635 C CA . GLY A 1 86 ? -1.312 -0.342 4.952 1.00 77.50 86 GLY A CA 1
ATOM 636 C C . GLY A 1 86 ? -1.296 0.148 6.404 1.00 77.50 86 GLY A C 1
ATOM 637 O O . GLY A 1 86 ? -1.811 -0.536 7.289 1.00 77.50 86 GLY A O 1
ATOM 638 N N . LEU A 1 87 ? -0.765 1.349 6.656 1.00 83.25 87 LEU A N 1
ATOM 639 C CA . LEU A 1 87 ? -0.713 1.956 7.992 1.00 83.25 87 LEU A CA 1
ATOM 640 C C . LEU A 1 87 ? -2.112 2.262 8.540 1.00 83.25 87 LEU A C 1
ATOM 642 O O . LEU A 1 87 ? -2.398 1.955 9.697 1.00 83.25 87 LEU A O 1
ATOM 646 N N . ILE A 1 88 ? -3.000 2.806 7.704 1.00 83.25 88 ILE A N 1
ATOM 647 C CA . ILE A 1 88 ? -4.401 3.058 8.064 1.00 83.25 88 ILE A CA 1
ATOM 648 C C . ILE A 1 88 ? -5.117 1.732 8.357 1.00 83.25 88 ILE A C 1
ATOM 650 O O . ILE A 1 88 ? -5.848 1.634 9.342 1.00 83.25 88 ILE A O 1
ATOM 654 N N . GLY A 1 89 ? -4.867 0.691 7.556 1.00 79.75 89 GLY A N 1
ATOM 655 C CA . GLY A 1 89 ? -5.389 -0.656 7.791 1.00 79.75 89 GLY A CA 1
ATOM 656 C C . GLY A 1 89 ? -4.917 -1.255 9.120 1.00 79.75 89 GLY A C 1
ATOM 657 O O . GLY A 1 89 ? -5.735 -1.750 9.896 1.00 79.75 89 GLY A O 1
ATOM 658 N N . LEU A 1 90 ? -3.619 -1.148 9.435 1.00 79.56 90 LEU A N 1
ATOM 659 C CA . LEU A 1 90 ? -3.053 -1.573 10.724 1.00 79.56 90 LEU A CA 1
ATOM 660 C C . LEU A 1 90 ? -3.694 -0.836 11.896 1.00 79.56 90 LEU A C 1
ATOM 662 O O . LEU A 1 90 ? -4.068 -1.462 12.891 1.00 79.56 90 LEU A O 1
ATOM 666 N N . TRP A 1 91 ? -3.831 0.483 11.773 1.00 82.06 91 TRP A N 1
ATOM 667 C CA . TRP A 1 91 ? -4.434 1.316 12.802 1.00 82.06 91 TRP A CA 1
ATOM 668 C C . TRP A 1 91 ? -5.902 0.940 13.038 1.00 82.06 91 TRP A C 1
ATOM 670 O O . TRP A 1 91 ? -6.310 0.751 14.183 1.00 82.06 91 TRP A O 1
ATOM 680 N N . ALA A 1 92 ? -6.670 0.706 11.970 1.00 78.69 92 ALA A N 1
ATOM 681 C CA . ALA A 1 92 ? -8.048 0.225 12.052 1.00 78.69 92 ALA A CA 1
ATOM 682 C C . ALA A 1 92 ? -8.146 -1.158 12.729 1.00 78.69 92 ALA A C 1
ATOM 684 O O . ALA A 1 92 ? -9.003 -1.369 13.588 1.00 78.69 92 ALA A O 1
ATOM 685 N N . ILE A 1 93 ? -7.237 -2.092 12.427 1.00 81.44 93 ILE A N 1
ATOM 686 C CA . ILE A 1 93 ? -7.192 -3.400 13.103 1.00 81.44 93 ILE A CA 1
ATOM 687 C C . ILE A 1 93 ? -6.880 -3.236 14.594 1.00 81.44 93 ILE A C 1
ATOM 689 O O . ILE A 1 93 ? -7.534 -3.868 15.426 1.00 81.44 93 ILE A O 1
ATOM 693 N N . GLN A 1 94 ? -5.892 -2.409 14.953 1.00 81.94 94 GLN A N 1
ATOM 694 C CA . GLN A 1 94 ? -5.541 -2.163 16.355 1.00 81.94 94 GLN A CA 1
ATOM 695 C C . GLN A 1 94 ? -6.694 -1.517 17.120 1.00 81.94 94 GLN A C 1
ATOM 697 O O . GLN A 1 94 ? -7.033 -1.984 18.210 1.00 81.94 94 GLN A O 1
ATOM 702 N N . ALA A 1 95 ? -7.327 -0.494 16.543 1.00 81.00 95 ALA A N 1
ATOM 703 C CA . ALA A 1 95 ? -8.496 0.151 17.120 1.00 81.00 95 ALA A CA 1
ATOM 704 C C . ALA A 1 95 ? -9.630 -0.866 17.321 1.00 81.00 95 ALA A C 1
ATOM 706 O O . ALA A 1 95 ? -10.108 -1.033 18.440 1.00 81.00 95 ALA A O 1
ATOM 707 N N . GLY A 1 96 ? -9.987 -1.633 16.285 1.00 78.25 96 GLY A N 1
ATOM 708 C CA . GLY A 1 96 ? -11.037 -2.653 16.356 1.00 78.25 96 GLY A CA 1
ATOM 709 C C . GLY A 1 96 ? -10.767 -3.734 17.410 1.00 78.25 96 GLY A C 1
ATOM 710 O O . GLY A 1 96 ? -11.666 -4.087 18.171 1.00 78.25 96 GLY A O 1
ATOM 711 N N . ARG A 1 97 ? -9.518 -4.205 17.531 1.00 79.69 97 ARG A N 1
ATOM 712 C CA . ARG A 1 97 ? -9.106 -5.156 18.583 1.00 79.69 97 ARG A CA 1
ATOM 713 C C . ARG A 1 97 ? -9.165 -4.548 19.983 1.00 79.69 97 ARG A C 1
ATOM 715 O O . ARG A 1 97 ? -9.494 -5.247 20.936 1.00 79.69 97 ARG A O 1
ATOM 722 N N . THR A 1 98 ? -8.836 -3.267 20.120 1.00 81.25 98 THR A N 1
ATOM 723 C CA . THR A 1 98 ? -8.904 -2.555 21.403 1.00 81.25 98 THR A CA 1
ATOM 724 C C . THR A 1 98 ? -10.358 -2.408 21.843 1.00 81.25 98 THR A C 1
ATOM 726 O O . THR A 1 98 ? -10.676 -2.714 22.987 1.00 81.25 98 THR A O 1
ATOM 729 N N . TYR A 1 99 ? -11.257 -2.067 20.917 1.00 77.75 99 TYR A N 1
ATOM 730 C CA . TYR A 1 99 ? -12.695 -2.033 21.177 1.00 77.75 99 TYR A CA 1
ATOM 731 C C . TYR A 1 99 ? -13.272 -3.414 21.510 1.00 77.75 99 TYR A C 1
ATOM 733 O O . TYR A 1 99 ? -14.044 -3.506 22.455 1.00 77.75 99 TYR A O 1
ATOM 741 N N . GLN A 1 100 ? -12.860 -4.493 20.829 1.00 79.56 100 GLN A N 1
ATOM 742 C CA . GLN A 1 100 ? -13.257 -5.864 21.204 1.00 79.56 100 GLN A CA 1
ATOM 743 C C . GLN A 1 100 ? -12.874 -6.196 22.651 1.00 79.56 100 GLN A C 1
ATOM 745 O O . GLN A 1 100 ? -13.709 -6.664 23.419 1.00 79.56 100 GLN A O 1
ATOM 750 N N . ARG A 1 101 ? -11.632 -5.883 23.045 1.00 77.81 101 ARG A N 1
ATOM 751 C CA . ARG A 1 101 ? -11.143 -6.122 24.412 1.00 77.81 101 ARG A CA 1
ATOM 752 C C . ARG A 1 101 ? -11.888 -5.298 25.461 1.00 77.81 101 ARG A C 1
ATOM 754 O O . ARG A 1 101 ? -12.172 -5.818 26.532 1.00 77.81 101 ARG A O 1
ATOM 761 N N . LEU A 1 102 ? -12.182 -4.030 25.169 1.00 75.50 102 LEU A N 1
ATOM 762 C CA . LEU A 1 102 ? -12.878 -3.129 26.096 1.00 75.50 102 LEU A CA 1
ATOM 763 C C . LEU A 1 102 ? -14.373 -3.449 26.225 1.00 75.50 102 LEU A C 1
ATOM 765 O O . LEU A 1 102 ? -14.937 -3.258 27.297 1.00 75.50 102 LEU A O 1
ATOM 769 N N . LEU A 1 103 ? -15.005 -3.941 25.156 1.00 72.19 103 LEU A N 1
ATOM 770 C CA . LEU A 1 103 ? -16.428 -4.300 25.128 1.00 72.19 103 LEU A CA 1
ATOM 771 C C . LEU A 1 103 ? -16.702 -5.752 25.560 1.00 72.19 103 LEU A C 1
ATOM 773 O O . LEU A 1 103 ? -17.859 -6.153 25.616 1.00 72.19 103 LEU A O 1
ATOM 777 N N . GLY A 1 104 ? -15.668 -6.529 25.903 1.00 59.59 104 GLY A N 1
ATOM 778 C CA . GLY A 1 104 ? -15.820 -7.854 26.514 1.00 59.59 104 GLY A CA 1
ATOM 779 C C . GLY A 1 104 ? -16.386 -8.943 25.593 1.00 59.59 104 GLY A C 1
ATOM 780 O O . GLY A 1 104 ? -16.962 -9.906 26.096 1.00 59.59 104 GLY A O 1
ATOM 781 N N . HIS A 1 105 ? -16.234 -8.795 24.272 1.00 50.06 105 HIS A N 1
ATOM 782 C CA . HIS A 1 105 ? -16.604 -9.810 23.274 1.00 50.06 105 HIS A CA 1
ATOM 783 C C . HIS A 1 105 ? -15.416 -10.658 22.817 1.00 50.06 105 HIS A C 1
ATOM 785 O O . HIS A 1 105 ? -14.322 -10.087 22.594 1.00 50.06 105 HIS A O 1
#

pLDDT: mean 70.97, std 8.64, range [50.06, 83.38]

Sequence (105 aa):
MLERCLEYFLTEPRRLVNLGSALLQAGGLLLVAGLLGFLVTTAGSVVTGMATRTRPVVELAEVLPGLPTWWVPESLAGYGFAVCCGLIGLWAIQAGRTYQRLLGH

Radius of gyration: 20.0 Å; chains: 1; bounding box: 49×22×53 Å

Secondary structure (DSSP, 8-state):
-HHHHHHHHHH-HHHHHHHHHHHHHHHHHHHHHHHHHHHHHHHHHHHHHHHSSS-----HHHH-TTS--TTS--SHHHHHHHHHHHHHHHHHHHHHHHHHHHHT-

Organism: NCBI:txid164546